Protein AF-A0A3A8QM71-F1 (afdb_monomer_lite)

Structure (mmCIF, N/CA/C/O backbone):
data_AF-A0A3A8QM71-F1
#
_entry.id   AF-A0A3A8QM71-F1
#
loop_
_atom_site.group_PDB
_atom_site.id
_atom_site.type_symbol
_atom_site.label_atom_id
_atom_site.label_alt_id
_atom_site.label_comp_id
_atom_site.label_asym_id
_atom_site.label_entity_id
_atom_site.label_seq_id
_atom_site.pdbx_PDB_ins_code
_atom_site.Cartn_x
_atom_site.Cartn_y
_atom_site.Cartn_z
_atom_site.occupancy
_atom_site.B_iso_or_equiv
_atom_site.auth_seq_id
_atom_site.auth_comp_id
_atom_site.auth_asym_id
_atom_site.auth_atom_id
_atom_site.pdbx_PDB_model_num
ATOM 1 N N . MET A 1 1 ? -17.577 42.126 15.737 1.00 39.53 1 MET A N 1
ATOM 2 C CA . MET A 1 1 ? -17.061 43.215 16.590 1.00 39.53 1 MET A CA 1
ATOM 3 C C . MET A 1 1 ? -15.702 43.595 16.023 1.00 39.53 1 MET A C 1
ATOM 5 O O . MET A 1 1 ? -14.806 42.764 16.047 1.00 39.53 1 MET A O 1
ATOM 9 N N . LEU A 1 2 ? -15.621 44.752 15.357 1.00 29.84 2 LEU A N 1
ATOM 10 C CA . LEU A 1 2 ? -14.386 45.280 14.770 1.00 29.84 2 LEU A CA 1
ATOM 11 C C . LEU A 1 2 ? -13.420 45.704 15.881 1.00 29.84 2 LEU A C 1
ATOM 13 O O . LEU A 1 2 ? -13.849 46.349 16.835 1.00 29.84 2 LEU A O 1
ATOM 17 N N . VAL A 1 3 ? -12.128 45.442 15.691 1.00 43.66 3 VAL A N 1
ATOM 18 C CA . VAL A 1 3 ? -11.054 46.182 16.359 1.00 43.66 3 VAL A CA 1
ATOM 19 C C . VAL A 1 3 ? -10.060 46.617 15.284 1.00 43.66 3 VAL A C 1
ATOM 21 O O . VAL A 1 3 ? -9.484 45.789 14.587 1.00 43.66 3 VAL A O 1
ATOM 24 N N . LEU A 1 4 ? -9.914 47.932 15.135 1.00 35.50 4 LEU A N 1
ATOM 25 C CA . LEU A 1 4 ? -8.922 48.621 14.314 1.00 35.50 4 LEU A CA 1
ATOM 26 C C . LEU A 1 4 ? -8.049 49.430 15.270 1.00 35.50 4 LEU A C 1
ATOM 28 O O . LEU A 1 4 ? -8.595 50.198 16.061 1.00 35.50 4 LEU A O 1
ATOM 32 N N . LEU A 1 5 ? -6.725 49.326 15.149 1.00 37.16 5 LEU A N 1
ATOM 33 C CA . LEU A 1 5 ? -5.812 50.388 15.569 1.00 37.16 5 LEU A CA 1
ATOM 34 C C . LEU A 1 5 ? -4.692 50.565 14.520 1.00 37.16 5 LEU A C 1
ATOM 36 O O . LEU A 1 5 ? -4.122 49.563 14.087 1.00 37.16 5 LEU A O 1
ATOM 40 N N . PRO A 1 6 ? -4.387 51.810 14.101 1.00 52.97 6 PRO A N 1
ATOM 41 C CA . PRO A 1 6 ? -3.345 52.146 13.128 1.00 52.97 6 PRO A CA 1
ATOM 42 C C . PRO A 1 6 ? -2.061 52.629 13.820 1.00 52.97 6 PRO A C 1
ATOM 44 O O . PRO A 1 6 ? -2.177 53.304 14.834 1.00 52.97 6 PRO A O 1
ATOM 47 N N . VAL A 1 7 ? -0.873 52.423 13.232 1.00 44.50 7 VAL A N 1
ATOM 48 C CA . VAL A 1 7 ? 0.236 53.409 13.260 1.00 44.50 7 VAL A CA 1
ATOM 49 C C . VAL A 1 7 ? 1.166 53.183 12.059 1.00 44.50 7 VAL A C 1
ATOM 51 O O . VAL A 1 7 ? 1.484 52.051 11.704 1.00 44.50 7 VAL A O 1
ATOM 54 N N . ALA A 1 8 ? 1.585 54.282 11.438 1.00 46.84 8 ALA A N 1
ATOM 55 C CA . ALA A 1 8 ? 2.494 54.357 10.305 1.00 46.84 8 ALA A CA 1
ATOM 56 C C . ALA A 1 8 ? 3.987 54.308 10.702 1.00 46.84 8 ALA A C 1
ATOM 58 O O . ALA A 1 8 ? 4.369 54.858 11.730 1.00 46.84 8 ALA A O 1
ATOM 59 N N . GLY A 1 9 ? 4.814 53.787 9.785 1.00 36.53 9 GLY A N 1
ATOM 60 C CA . GLY A 1 9 ? 6.086 54.404 9.381 1.00 36.53 9 GLY A CA 1
ATOM 61 C C . GLY A 1 9 ? 7.397 53.858 9.960 1.00 36.53 9 GLY A C 1
ATOM 62 O O . GLY A 1 9 ? 7.778 54.254 11.052 1.00 36.53 9 GLY A O 1
ATOM 63 N N . VAL A 1 10 ? 8.157 53.117 9.135 1.00 42.47 10 VAL A N 1
ATOM 64 C CA . VAL A 1 10 ? 9.616 53.289 8.923 1.00 42.47 10 VAL A CA 1
ATOM 65 C C . VAL A 1 10 ? 9.945 52.845 7.478 1.00 42.47 10 VAL A C 1
ATOM 67 O O . VAL A 1 10 ? 9.543 51.743 7.105 1.00 42.47 10 VAL A O 1
ATOM 70 N N . PRO A 1 11 ? 10.654 53.637 6.645 1.00 52.94 11 PRO A N 1
ATOM 71 C CA . PRO A 1 11 ? 11.231 53.150 5.396 1.00 52.94 11 PRO A CA 1
ATOM 72 C C . PRO A 1 11 ? 12.539 52.428 5.742 1.00 52.94 11 PRO A C 1
ATOM 74 O O . PRO A 1 11 ? 13.527 53.056 6.115 1.00 52.94 11 PRO A O 1
ATOM 77 N N . GLY A 1 12 ? 12.532 51.101 5.687 1.00 32.66 12 GLY A N 1
ATOM 78 C CA . GLY A 1 12 ? 13.692 50.277 6.012 1.00 32.66 12 GLY A CA 1
ATOM 79 C C . GLY A 1 12 ? 13.763 49.099 5.058 1.00 32.66 12 GLY A C 1
ATOM 80 O O . GLY A 1 12 ? 12.804 48.346 4.946 1.00 32.66 12 GLY A O 1
ATOM 81 N N . CYS A 1 13 ? 14.880 49.004 4.345 1.00 47.94 13 CYS A N 1
ATOM 82 C CA . CYS A 1 13 ? 15.190 48.038 3.300 1.00 47.94 13 CYS A CA 1
ATOM 83 C C . CYS A 1 13 ? 14.688 46.617 3.594 1.00 47.94 13 CYS A C 1
ATOM 85 O O . CYS A 1 13 ? 15.105 46.000 4.571 1.00 47.94 13 CYS A O 1
ATOM 87 N N . ALA A 1 14 ? 13.901 46.059 2.683 1.00 35.50 14 ALA A N 1
ATOM 88 C CA . ALA A 1 14 ? 13.816 44.620 2.516 1.00 35.50 14 ALA A CA 1
ATOM 89 C C . ALA A 1 14 ? 13.742 44.351 1.017 1.00 35.50 14 ALA A C 1
ATOM 91 O O . ALA A 1 14 ? 12.886 44.891 0.322 1.00 35.50 14 ALA A O 1
ATOM 92 N N . ASN A 1 15 ? 14.730 43.607 0.534 1.00 39.28 15 ASN A N 1
ATOM 93 C CA . ASN A 1 15 ? 14.869 43.222 -0.856 1.00 39.28 15 ASN A CA 1
ATOM 94 C C . ASN A 1 15 ? 13.596 42.527 -1.328 1.00 39.28 15 ASN A C 1
ATOM 96 O O . ASN A 1 15 ? 13.240 41.463 -0.824 1.00 39.28 15 ASN A O 1
ATOM 100 N N . ASP A 1 16 ? 12.958 43.135 -2.318 1.00 39.19 16 ASP A N 1
ATOM 101 C CA . ASP A 1 16 ? 11.973 42.481 -3.157 1.00 39.19 16 ASP A CA 1
ATOM 102 C C . ASP A 1 16 ? 12.735 41.545 -4.105 1.00 39.19 16 ASP A C 1
ATOM 104 O O . ASP A 1 16 ? 13.252 41.938 -5.151 1.00 39.19 16 ASP A O 1
ATOM 108 N N . ALA A 1 17 ? 12.896 40.305 -3.670 1.00 39.06 17 ALA A N 1
ATOM 109 C CA . ALA A 1 17 ? 13.056 39.164 -4.550 1.00 39.06 17 ALA A CA 1
ATOM 110 C C . ALA A 1 17 ? 12.212 38.063 -3.920 1.00 39.06 17 ALA A C 1
ATOM 112 O O . ALA A 1 17 ? 12.668 37.306 -3.066 1.00 39.06 17 ALA A O 1
ATOM 113 N N . SER A 1 18 ? 10.933 38.089 -4.292 1.00 42.41 18 SER A N 1
ATOM 114 C CA . SER A 1 18 ? 9.992 36.999 -4.093 1.00 42.41 18 SER A CA 1
ATOM 115 C C . SER A 1 18 ? 10.583 35.740 -4.721 1.00 42.41 18 SER A C 1
ATOM 117 O O . SER A 1 18 ? 10.468 35.525 -5.924 1.00 42.41 18 SER A O 1
ATOM 119 N N . ASP A 1 19 ? 11.257 34.937 -3.904 1.00 34.47 19 ASP A N 1
ATOM 120 C CA . ASP A 1 19 ? 11.537 33.546 -4.220 1.00 34.47 19 ASP A CA 1
ATOM 121 C C . ASP A 1 19 ? 10.332 32.756 -3.702 1.00 34.47 19 ASP A C 1
ATOM 123 O O . ASP A 1 19 ? 10.298 32.249 -2.578 1.00 34.47 19 ASP A O 1
ATOM 127 N N . GLU A 1 20 ? 9.265 32.776 -4.502 1.00 37.25 20 GLU A N 1
ATOM 128 C CA . GLU A 1 20 ? 8.129 31.868 -4.378 1.00 37.25 20 GLU A CA 1
ATOM 129 C C . GLU A 1 20 ? 8.655 30.455 -4.675 1.00 37.25 20 GLU A C 1
ATOM 131 O O . GLU A 1 20 ? 8.485 29.899 -5.758 1.00 37.25 20 GLU A O 1
ATOM 136 N N . SER A 1 21 ? 9.363 29.870 -3.707 1.00 35.19 21 SER A N 1
ATOM 137 C CA . SER A 1 21 ? 9.560 28.428 -3.684 1.00 35.19 21 SER A CA 1
ATOM 138 C C . SER A 1 21 ? 8.166 27.808 -3.626 1.00 35.19 21 SER A C 1
ATOM 140 O O . SER A 1 21 ? 7.401 28.162 -2.721 1.00 35.19 21 SER A O 1
ATOM 142 N N . PRO A 1 22 ? 7.795 26.912 -4.561 1.00 38.31 22 PRO A N 1
ATOM 143 C CA . PRO A 1 22 ? 6.535 26.202 -4.444 1.00 38.31 22 PRO A CA 1
ATOM 144 C C . PRO A 1 22 ? 6.566 25.512 -3.087 1.00 38.31 22 PRO A C 1
ATOM 146 O O . PRO A 1 22 ? 7.523 24.799 -2.785 1.00 38.31 22 PRO A O 1
ATOM 149 N N . ALA A 1 23 ? 5.577 25.802 -2.239 1.00 38.72 23 ALA A N 1
ATOM 150 C CA . ALA A 1 23 ? 5.450 25.170 -0.939 1.00 38.72 23 ALA A CA 1
ATOM 151 C C . ALA A 1 23 ? 5.480 23.657 -1.168 1.00 38.72 23 ALA A C 1
ATOM 153 O O . ALA A 1 23 ? 4.516 23.085 -1.675 1.00 38.72 23 ALA A O 1
ATOM 154 N N . VAL A 1 24 ? 6.625 23.035 -0.877 1.00 42.75 24 VAL A N 1
ATOM 155 C CA . VAL A 1 24 ? 6.769 21.587 -0.896 1.00 42.75 24 VAL A CA 1
ATOM 156 C C . VAL A 1 24 ? 5.805 21.116 0.169 1.00 42.75 24 VAL A C 1
ATOM 158 O O . VAL A 1 24 ? 6.010 21.362 1.357 1.00 42.75 24 VAL A O 1
ATOM 161 N N . GLU A 1 25 ? 4.685 20.569 -0.281 1.00 48.16 25 GLU A N 1
ATOM 162 C CA . GLU A 1 25 ? 3.644 20.070 0.589 1.00 48.16 25 GLU A CA 1
ATOM 163 C C . GLU A 1 25 ? 4.289 19.042 1.520 1.00 48.16 25 GLU A C 1
ATOM 165 O O . GLU A 1 25 ? 4.802 18.018 1.069 1.00 48.16 25 GLU A O 1
ATOM 170 N N . GLU A 1 26 ? 4.383 19.380 2.805 1.00 50.41 26 GLU A N 1
ATOM 171 C CA . GLU A 1 26 ? 5.090 18.573 3.791 1.00 50.41 26 GLU A CA 1
ATOM 172 C C . GLU A 1 26 ? 4.367 17.226 3.896 1.00 50.41 26 GLU A C 1
ATOM 174 O O . GLU A 1 26 ? 3.269 17.142 4.454 1.00 50.41 26 GLU A O 1
ATOM 179 N N . VAL A 1 27 ? 4.946 16.184 3.289 1.00 56.72 27 VAL A N 1
ATOM 180 C CA . VAL A 1 27 ? 4.373 14.838 3.291 1.00 56.72 27 VAL A CA 1
ATOM 181 C C . VAL A 1 27 ? 4.299 14.367 4.741 1.00 56.72 27 VAL A C 1
ATOM 183 O O . VAL A 1 27 ? 5.310 14.078 5.378 1.00 56.72 27 VAL A O 1
ATOM 186 N N . ARG A 1 28 ? 3.087 14.303 5.288 1.00 72.06 28 ARG A N 1
ATOM 187 C CA . ARG A 1 28 ? 2.821 13.767 6.620 1.00 72.06 28 ARG A CA 1
ATOM 188 C C . ARG A 1 28 ? 2.762 12.254 6.511 1.00 72.06 28 ARG A C 1
ATOM 190 O O . ARG A 1 28 ? 1.732 11.687 6.139 1.00 72.06 28 ARG A O 1
ATOM 197 N N . GLU A 1 29 ? 3.883 11.616 6.822 1.00 82.12 29 GLU A N 1
ATOM 198 C CA . GLU A 1 29 ? 3.972 10.162 6.908 1.00 82.12 29 GLU A CA 1
ATOM 199 C C . GLU A 1 29 ? 3.435 9.657 8.254 1.00 82.12 29 GLU A C 1
ATOM 201 O O . GLU A 1 29 ? 3.829 10.129 9.321 1.00 82.12 29 GLU A O 1
ATOM 206 N N . GLN A 1 30 ? 2.540 8.670 8.215 1.00 90.31 30 GLN A N 1
ATOM 207 C CA . GLN A 1 30 ? 2.030 7.984 9.399 1.00 90.31 30 GLN A CA 1
ATOM 208 C C . GLN A 1 30 ? 2.220 6.473 9.253 1.00 90.31 30 GLN A C 1
ATOM 210 O O . GLN A 1 30 ? 1.692 5.854 8.332 1.00 90.31 30 GLN A O 1
ATOM 215 N N . ARG A 1 31 ? 2.928 5.857 10.205 1.00 93.88 31 ARG A N 1
ATOM 216 C CA . ARG A 1 31 ? 3.049 4.396 10.299 1.00 93.88 31 ARG A CA 1
ATOM 217 C C . ARG A 1 31 ? 1.853 3.816 11.054 1.00 93.88 31 ARG A C 1
ATOM 219 O O . ARG A 1 31 ? 1.489 4.321 12.114 1.00 93.88 31 ARG A O 1
ATOM 226 N N . ILE A 1 32 ? 1.254 2.763 10.508 1.00 95.81 32 ILE A N 1
ATOM 227 C CA . ILE A 1 32 ? 0.123 2.030 11.078 1.00 95.81 32 ILE A CA 1
ATOM 228 C C . ILE A 1 32 ? 0.586 0.603 11.350 1.00 95.81 32 ILE A C 1
ATOM 230 O O . ILE A 1 32 ? 0.969 -0.115 10.429 1.00 95.81 32 ILE A O 1
ATOM 234 N N . THR A 1 33 ? 0.533 0.200 12.616 1.00 97.12 33 THR A N 1
ATOM 235 C CA . THR A 1 33 ? 0.901 -1.144 13.083 1.00 97.12 33 THR A CA 1
ATOM 236 C C . THR A 1 33 ? -0.286 -1.831 13.755 1.00 97.12 33 THR A C 1
ATOM 238 O O . THR A 1 33 ? -1.316 -1.205 14.028 1.00 97.12 33 THR A O 1
ATOM 241 N N . ALA A 1 34 ? -0.138 -3.114 14.096 1.00 96.94 34 ALA A N 1
ATOM 242 C CA . ALA A 1 34 ? -1.131 -3.826 14.902 1.00 96.94 34 ALA A CA 1
ATOM 243 C C . ALA A 1 34 ? -1.402 -3.119 16.248 1.00 96.94 34 ALA A C 1
ATOM 245 O O . ALA A 1 34 ? -2.550 -3.034 16.681 1.00 96.94 34 ALA A O 1
ATOM 246 N N . GLU A 1 35 ? -0.375 -2.531 16.872 1.00 96.69 35 GLU A N 1
ATOM 247 C CA . GLU A 1 35 ? -0.503 -1.756 18.115 1.00 96.69 35 GLU A CA 1
ATOM 248 C C . GLU A 1 35 ? -1.330 -0.483 17.925 1.00 96.69 35 GLU A C 1
ATOM 250 O O . GLU A 1 35 ? -2.161 -0.150 18.774 1.00 96.69 35 GLU A O 1
ATOM 255 N N . THR A 1 36 ? -1.163 0.198 16.783 1.00 95.31 36 THR A N 1
ATOM 256 C CA . THR A 1 36 ? -1.993 1.362 16.429 1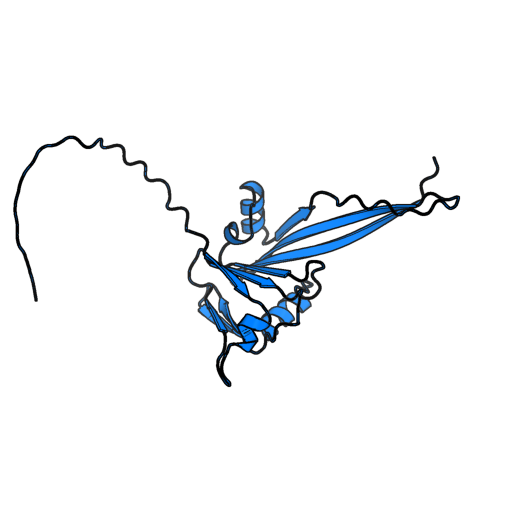.00 95.31 36 THR A CA 1
ATOM 257 C C . THR A 1 36 ? -3.472 0.983 16.470 1.00 95.31 36 THR A C 1
ATOM 259 O O . THR A 1 36 ? -4.278 1.697 17.062 1.00 95.31 36 THR A O 1
ATOM 262 N N . ILE A 1 37 ? -3.826 -0.175 15.911 1.00 96.62 37 ILE A N 1
ATOM 263 C CA . ILE A 1 37 ? -5.212 -0.652 15.867 1.00 96.62 37 ILE A CA 1
ATOM 264 C C . ILE A 1 37 ? -5.687 -1.196 17.219 1.00 96.62 37 ILE A C 1
ATOM 266 O O . ILE A 1 37 ? -6.833 -0.961 17.605 1.00 96.62 37 ILE A O 1
ATOM 270 N N . ALA A 1 38 ? -4.820 -1.866 17.977 1.00 94.81 38 ALA A N 1
ATOM 271 C CA . ALA A 1 38 ? -5.138 -2.363 19.315 1.00 94.81 38 ALA A CA 1
ATOM 272 C C . ALA A 1 38 ? -5.443 -1.232 20.314 1.00 94.81 38 ALA A C 1
ATOM 274 O O . ALA A 1 38 ? -6.217 -1.432 21.248 1.00 94.81 38 ALA A O 1
ATOM 275 N N . SER A 1 39 ? -4.879 -0.038 20.100 1.00 94.88 39 SER A N 1
ATOM 276 C CA . SER A 1 39 ? -5.118 1.138 20.947 1.00 94.88 39 SER A CA 1
ATOM 277 C C . SER A 1 39 ? -6.526 1.743 20.809 1.00 94.88 39 SER A C 1
ATOM 279 O O . SER A 1 39 ? -6.956 2.506 21.676 1.00 94.88 39 SER A O 1
ATOM 281 N N . LEU A 1 40 ? -7.263 1.393 19.749 1.00 94.88 40 LEU A N 1
ATOM 282 C CA . LEU A 1 40 ? -8.614 1.888 19.493 1.00 94.88 40 LEU A CA 1
ATOM 283 C C . LEU A 1 40 ? -9.626 1.232 20.440 1.00 94.88 40 LEU A C 1
ATOM 285 O O . LEU A 1 40 ? -9.700 -0.001 20.533 1.00 94.88 40 LEU A O 1
ATOM 289 N N . LYS A 1 41 ? -10.498 2.032 21.059 1.00 95.31 41 LYS A N 1
ATOM 290 C CA . LYS A 1 41 ? -11.550 1.530 21.959 1.00 95.31 41 LYS A CA 1
ATOM 291 C C . LYS A 1 41 ? -12.566 0.660 21.215 1.00 95.31 41 LYS A C 1
ATOM 293 O O . LYS A 1 41 ? -12.700 0.784 19.997 1.00 95.31 41 LYS A O 1
ATOM 298 N N . PRO A 1 42 ? -13.337 -0.194 21.911 1.00 92.38 42 PRO A N 1
ATOM 299 C CA . PRO A 1 42 ? -14.416 -0.946 21.278 1.00 92.38 42 PRO A CA 1
ATOM 300 C C . PRO A 1 42 ? -15.365 -0.029 20.491 1.00 92.38 42 PRO A C 1
ATOM 302 O O . PRO A 1 42 ? -15.856 0.964 21.023 1.00 92.38 42 PRO A O 1
ATOM 305 N N . GLY A 1 43 ? -15.600 -0.358 19.219 1.00 91.06 43 GLY A N 1
ATOM 306 C CA . GLY A 1 43 ? -16.437 0.432 18.309 1.00 91.06 43 GLY A CA 1
ATOM 307 C C . GLY A 1 43 ? -15.738 1.614 17.622 1.00 91.06 43 GLY A C 1
ATOM 308 O O . GLY A 1 43 ? -16.307 2.167 16.685 1.00 91.06 43 GLY A O 1
ATOM 309 N N . GLU A 1 44 ? -14.514 1.985 18.017 1.00 94.50 44 GLU A N 1
ATOM 310 C CA . GLU A 1 44 ? -13.721 2.980 17.285 1.00 94.50 44 GLU A CA 1
ATOM 311 C C . GLU A 1 44 ? -13.085 2.371 16.029 1.00 94.50 44 GLU A C 1
ATOM 313 O O . GLU A 1 44 ? -12.653 1.209 16.024 1.00 94.50 44 GLU A O 1
ATOM 318 N N . GLN A 1 45 ? -12.997 3.200 14.987 1.00 95.38 45 GLN A N 1
ATOM 319 C CA . GLN A 1 45 ? -12.290 2.915 13.744 1.00 95.38 45 GLN A CA 1
ATOM 320 C C . GLN A 1 45 ? -11.237 3.987 13.473 1.00 95.38 45 GLN A C 1
ATOM 322 O O . GLN A 1 45 ? -11.451 5.169 13.752 1.00 95.38 45 GLN A O 1
ATOM 327 N N . LEU A 1 46 ? -10.124 3.577 12.873 1.00 96.19 46 LEU A N 1
ATOM 328 C CA . LEU A 1 46 ? -9.147 4.493 12.301 1.00 96.19 46 LEU A CA 1
ATOM 329 C C . LEU A 1 46 ? -9.656 4.975 10.938 1.00 96.19 46 LEU A C 1
ATOM 331 O O . LEU A 1 46 ? -9.937 4.160 10.061 1.00 96.19 46 LEU A O 1
ATOM 335 N N . VAL A 1 47 ? -9.761 6.292 10.753 1.00 94.88 47 VAL A N 1
ATOM 336 C CA . VAL A 1 47 ? -10.173 6.893 9.477 1.00 94.88 47 VAL A CA 1
ATOM 337 C C . VAL A 1 47 ? -8.962 7.473 8.761 1.00 94.88 47 VAL A C 1
ATOM 339 O O . VAL A 1 47 ? -8.292 8.370 9.273 1.00 94.88 47 VAL A O 1
ATOM 342 N N . LEU A 1 48 ? -8.706 6.972 7.557 1.00 93.00 48 LEU A N 1
ATOM 343 C CA . LEU A 1 48 ? -7.635 7.425 6.680 1.00 93.00 48 LEU A CA 1
ATOM 344 C C . LEU A 1 48 ? -8.235 8.303 5.590 1.00 93.00 48 LEU A C 1
ATOM 346 O O . LEU A 1 48 ? -8.887 7.811 4.671 1.00 93.00 48 LEU A O 1
ATOM 350 N N . ASP A 1 49 ? -8.062 9.612 5.728 1.00 90.12 49 ASP A N 1
ATOM 351 C CA . ASP A 1 49 ? -8.665 10.594 4.831 1.00 90.12 49 ASP A CA 1
ATOM 352 C C . ASP A 1 49 ? -7.659 11.075 3.786 1.00 90.12 49 ASP A C 1
ATOM 354 O O . ASP A 1 49 ? -6.809 11.920 4.090 1.00 90.12 49 ASP A O 1
ATOM 358 N N . GLN A 1 50 ? -7.794 10.538 2.569 1.00 85.75 50 GLN A N 1
ATOM 359 C CA . GLN A 1 50 ? -6.954 10.840 1.408 1.00 85.75 50 GLN A CA 1
ATOM 360 C C . GLN A 1 50 ? -7.451 12.036 0.585 1.00 85.75 50 GLN A C 1
ATOM 362 O O . GLN A 1 50 ? -6.914 12.304 -0.486 1.00 85.75 50 GLN A O 1
ATOM 367 N N . ARG A 1 51 ? -8.477 12.770 1.035 1.00 86.81 51 ARG A N 1
ATOM 368 C CA . ARG A 1 51 ? -8.913 13.997 0.339 1.00 86.81 51 ARG A CA 1
ATOM 369 C C . ARG A 1 51 ? -7.923 15.141 0.505 1.00 86.81 51 ARG A C 1
ATOM 371 O O . ARG A 1 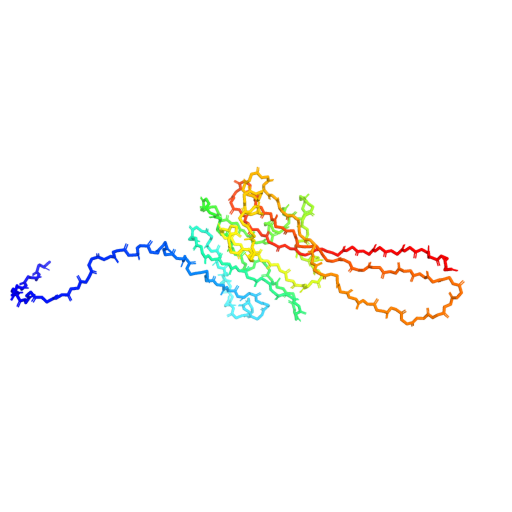51 ? -7.844 16.016 -0.349 1.00 86.81 51 ARG A O 1
ATOM 378 N N . ALA A 1 52 ? -7.211 15.155 1.631 1.00 77.94 52 ALA A N 1
ATOM 379 C CA . ALA A 1 52 ? -6.116 16.083 1.841 1.00 77.94 52 ALA A CA 1
ATOM 380 C C . ALA A 1 52 ? -4.872 15.550 1.110 1.00 77.94 52 ALA A C 1
ATOM 382 O O . ALA A 1 52 ? -4.506 14.384 1.322 1.00 77.94 52 ALA A O 1
ATOM 383 N N . PRO A 1 53 ? -4.221 16.370 0.275 1.00 72.81 53 PRO A N 1
ATOM 384 C CA . PRO A 1 53 ? -2.961 15.977 -0.320 1.00 72.81 53 PRO A CA 1
ATOM 385 C C . PRO A 1 53 ? -1.850 15.909 0.746 1.00 72.81 53 PRO A C 1
ATOM 387 O O . PRO A 1 53 ? -2.038 16.283 1.911 1.00 72.81 53 PRO A O 1
ATOM 390 N N . GLY A 1 54 ? -0.728 15.288 0.379 1.00 75.19 54 GLY A N 1
ATOM 391 C CA . GLY A 1 54 ? 0.450 15.183 1.241 1.00 75.19 54 GLY A CA 1
ATOM 392 C C . GLY A 1 54 ? 0.330 14.203 2.413 1.00 75.19 54 GLY A C 1
ATOM 393 O O . GLY A 1 54 ? 1.118 14.296 3.347 1.00 75.19 54 GLY A O 1
ATOM 394 N N . LYS A 1 55 ? -0.621 13.261 2.416 1.00 84.00 55 LYS A N 1
ATOM 395 C CA . LYS A 1 55 ? -0.672 12.205 3.441 1.00 84.00 55 LYS A CA 1
ATOM 396 C C . LYS A 1 55 ? -0.234 10.869 2.871 1.00 84.00 55 LYS A C 1
ATOM 398 O O . LYS A 1 55 ? -0.782 10.401 1.875 1.00 84.00 55 LYS A O 1
ATOM 403 N N . THR A 1 56 ? 0.704 10.232 3.561 1.00 89.00 56 THR A N 1
ATOM 404 C CA . THR A 1 56 ? 1.133 8.869 3.253 1.00 89.00 56 THR A CA 1
ATOM 405 C C . THR A 1 56 ? 1.002 8.009 4.496 1.00 89.00 56 THR A C 1
ATOM 407 O O . THR A 1 56 ? 1.490 8.353 5.570 1.00 89.00 56 THR A O 1
ATOM 410 N N . TYR A 1 57 ? 0.350 6.866 4.340 1.00 92.25 57 TYR A N 1
ATOM 411 C CA . TYR A 1 57 ? 0.184 5.869 5.379 1.00 92.25 57 TYR A CA 1
ATOM 412 C C . TYR A 1 57 ? 1.028 4.647 5.042 1.00 92.25 57 TYR A C 1
ATOM 414 O O . TYR A 1 57 ? 0.827 4.021 4.002 1.00 92.25 57 TYR A O 1
ATOM 422 N N . THR A 1 58 ? 1.955 4.302 5.928 1.00 93.38 58 THR A N 1
ATOM 423 C CA . THR A 1 58 ? 2.771 3.090 5.821 1.00 93.38 58 THR A CA 1
ATOM 424 C C . THR A 1 58 ? 2.186 2.036 6.740 1.00 93.38 58 THR A C 1
ATOM 426 O O . THR A 1 58 ? 2.213 2.195 7.959 1.00 93.38 58 THR A O 1
ATOM 429 N N . PHE A 1 59 ? 1.662 0.958 6.174 1.00 95.19 59 PHE A N 1
ATOM 430 C CA . PHE A 1 59 ? 1.193 -0.186 6.943 1.00 95.19 59 PHE A CA 1
ATOM 431 C C . PHE A 1 59 ? 2.355 -1.123 7.168 1.00 95.19 59 PHE A C 1
ATOM 433 O O . PHE A 1 59 ? 3.018 -1.517 6.215 1.00 95.19 59 PHE A O 1
ATOM 440 N N . ASP A 1 60 ? 2.583 -1.472 8.424 1.00 95.44 60 ASP A N 1
ATOM 441 C CA . ASP A 1 60 ? 3.636 -2.386 8.822 1.00 95.44 60 ASP A CA 1
ATOM 442 C C . ASP A 1 60 ? 3.061 -3.486 9.703 1.00 95.44 60 ASP A C 1
ATOM 444 O O . ASP A 1 60 ? 2.627 -3.262 10.838 1.00 95.44 60 ASP A O 1
ATOM 448 N N . PHE A 1 61 ? 3.065 -4.683 9.134 1.00 94.88 61 PHE A N 1
ATOM 449 C CA . PHE A 1 61 ? 2.561 -5.908 9.732 1.00 94.88 61 PHE A CA 1
ATOM 450 C C . PHE A 1 61 ? 3.682 -6.936 9.932 1.00 94.88 61 PHE A C 1
ATOM 452 O O . PHE A 1 61 ? 3.405 -8.118 10.119 1.00 94.88 61 PHE A O 1
ATOM 459 N N . SER A 1 62 ? 4.945 -6.490 9.946 1.00 94.25 62 SER A N 1
ATOM 460 C CA . SER A 1 62 ? 6.117 -7.348 10.171 1.00 94.25 62 SER A CA 1
ATOM 461 C C . SER A 1 62 ? 6.123 -8.023 11.544 1.00 94.25 62 SER A C 1
ATOM 463 O O . SER A 1 62 ? 6.616 -9.138 11.685 1.00 94.25 62 SER A O 1
ATOM 465 N N . GLN A 1 63 ? 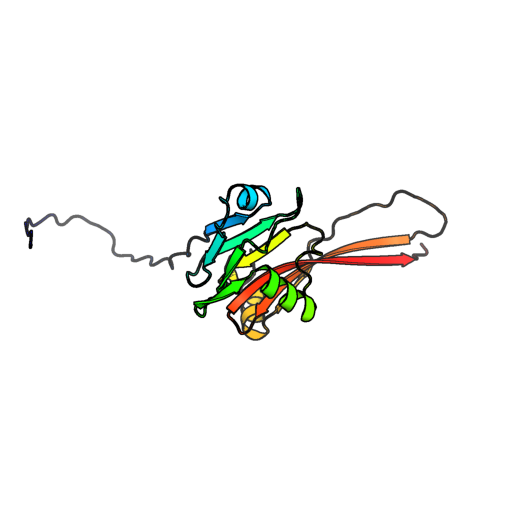5.579 -7.356 12.566 1.00 94.25 63 GLN A N 1
ATOM 466 C CA . GLN A 1 63 ? 5.555 -7.871 13.941 1.00 94.25 63 GLN A CA 1
ATOM 467 C C . GLN A 1 63 ? 4.271 -8.638 14.270 1.00 94.25 63 GLN A C 1
ATOM 469 O O . GLN A 1 63 ? 4.297 -9.587 15.051 1.00 94.25 63 GLN A O 1
ATOM 474 N N . ALA A 1 64 ? 3.136 -8.212 13.709 1.00 95.44 64 ALA A N 1
ATOM 475 C CA . ALA A 1 64 ? 1.836 -8.829 13.941 1.00 95.44 64 ALA A CA 1
ATOM 476 C C . ALA A 1 64 ? 0.821 -8.426 12.853 1.00 95.44 64 ALA A C 1
ATOM 478 O O . ALA A 1 64 ? 0.911 -7.314 12.321 1.00 95.44 64 ALA A O 1
ATOM 479 N N . PRO A 1 65 ? -0.189 -9.274 12.569 1.00 95.06 65 PRO A N 1
ATOM 480 C CA . PRO A 1 65 ? -1.265 -8.932 11.645 1.00 95.06 65 PRO A CA 1
ATOM 481 C C . PRO A 1 65 ? -2.053 -7.697 12.097 1.00 95.06 65 PRO A C 1
ATOM 483 O O . PRO A 1 65 ? -2.393 -7.551 13.273 1.00 95.06 65 PRO A O 1
ATOM 486 N N . ILE A 1 66 ? -2.394 -6.834 11.143 1.00 96.56 66 ILE A N 1
ATOM 487 C CA . ILE A 1 66 ? -3.259 -5.671 11.360 1.00 96.56 66 ILE A CA 1
ATOM 488 C C . ILE A 1 66 ? -4.720 -6.087 11.150 1.00 96.56 66 ILE A C 1
ATOM 490 O O . ILE A 1 66 ? -5.065 -6.684 10.131 1.00 96.56 66 ILE A O 1
ATOM 494 N N . ASP A 1 67 ? -5.602 -5.730 12.087 1.00 96.06 67 ASP A N 1
ATOM 495 C CA . ASP A 1 67 ? -7.049 -5.875 11.905 1.00 96.06 67 ASP A CA 1
ATOM 496 C C . ASP A 1 67 ? -7.597 -4.742 11.018 1.00 96.06 67 ASP A C 1
ATOM 498 O O . ASP A 1 67 ? -8.034 -3.688 11.489 1.00 96.06 67 ASP A O 1
ATOM 502 N N . PHE A 1 68 ? -7.556 -4.963 9.703 1.00 96.38 68 PHE A N 1
ATOM 503 C CA . PHE A 1 68 ? -8.012 -3.998 8.701 1.00 96.38 68 PHE A CA 1
ATOM 504 C C . PHE A 1 68 ? -9.526 -3.739 8.730 1.00 96.38 68 PHE A C 1
ATOM 506 O O . PHE A 1 68 ? -9.965 -2.720 8.200 1.00 96.38 68 PHE A O 1
ATOM 513 N N . SER A 1 69 ? -10.329 -4.588 9.384 1.00 95.06 69 SER A N 1
ATOM 514 C CA . SER A 1 69 ? -11.775 -4.349 9.533 1.00 95.06 69 SER A CA 1
ATOM 515 C C . SER A 1 69 ? -12.080 -3.113 10.393 1.00 95.06 69 SER A C 1
ATOM 517 O O . SER A 1 69 ? -13.162 -2.530 10.320 1.00 95.06 69 SER A O 1
ATOM 519 N N . ARG A 1 70 ? -11.096 -2.667 11.186 1.00 96.62 70 ARG A N 1
ATOM 520 C CA . ARG A 1 70 ? -11.170 -1.472 12.037 1.00 96.62 70 ARG A CA 1
ATOM 521 C C . ARG A 1 70 ? -10.669 -0.203 11.356 1.00 96.62 70 ARG A C 1
ATOM 523 O O . ARG A 1 70 ? -10.506 0.821 12.022 1.00 96.62 70 ARG A O 1
ATOM 530 N N . ILE A 1 71 ? -10.405 -0.259 10.054 1.00 97.12 71 ILE A N 1
ATOM 531 C CA . ILE A 1 71 ? -9.875 0.859 9.282 1.00 97.12 71 ILE A CA 1
ATOM 532 C C . ILE A 1 71 ? -10.874 1.214 8.185 1.00 97.12 71 ILE A C 1
ATOM 534 O O . ILE A 1 71 ? -11.235 0.380 7.356 1.00 97.12 71 ILE A O 1
ATOM 538 N N . THR A 1 72 ? -11.287 2.476 8.160 1.00 96.12 72 THR A N 1
ATOM 539 C CA . THR A 1 72 ? -12.057 3.055 7.059 1.00 96.12 72 THR A CA 1
ATOM 540 C C . THR A 1 72 ? -11.163 4.001 6.282 1.00 96.12 72 THR A C 1
ATOM 542 O O . THR A 1 72 ? -10.469 4.837 6.857 1.00 96.12 72 THR A O 1
ATOM 545 N N . VAL A 1 73 ? -11.201 3.895 4.960 1.00 92.75 73 VAL A N 1
ATOM 546 C CA . VAL A 1 73 ? -10.427 4.749 4.067 1.00 92.75 73 VAL A CA 1
ATOM 547 C C . VAL A 1 73 ? -11.386 5.611 3.259 1.00 92.75 73 VAL A C 1
ATOM 549 O O . VAL A 1 73 ? -12.369 5.112 2.711 1.00 92.75 73 VAL A O 1
ATOM 552 N N . ILE A 1 74 ? -11.107 6.908 3.188 1.00 91.81 74 ILE A N 1
ATOM 553 C CA . ILE A 1 74 ? -11.832 7.876 2.365 1.00 91.81 74 ILE A CA 1
ATOM 554 C C . ILE A 1 74 ? -10.917 8.247 1.205 1.00 91.81 74 ILE A C 1
ATOM 556 O O . ILE A 1 74 ? -9.821 8.755 1.438 1.00 91.81 74 ILE A O 1
ATOM 560 N N . ASN A 1 75 ? -11.344 7.972 -0.028 1.00 85.19 75 ASN A N 1
ATOM 561 C CA . ASN A 1 75 ? -10.538 8.271 -1.214 1.00 85.19 75 ASN A CA 1
ATOM 562 C C . ASN A 1 75 ? -10.493 9.771 -1.525 1.00 85.19 75 ASN A C 1
ATOM 564 O O . ASN A 1 75 ? -11.237 10.563 -0.945 1.00 85.19 75 ASN A O 1
ATOM 568 N N . ALA A 1 76 ? -9.669 10.149 -2.503 1.00 80.94 76 ALA A N 1
ATOM 569 C CA . ALA A 1 76 ? -9.581 11.527 -2.987 1.00 80.94 76 ALA A CA 1
ATOM 570 C C . ALA A 1 76 ? -10.941 12.091 -3.460 1.00 80.94 76 ALA A C 1
ATOM 572 O O . ALA A 1 76 ? -11.206 13.281 -3.315 1.00 80.94 76 ALA A O 1
ATOM 573 N N . ASN A 1 77 ? -11.842 11.226 -3.942 1.00 82.44 77 ASN A N 1
ATOM 574 C CA . ASN A 1 77 ? -13.202 11.584 -4.366 1.00 82.44 77 ASN A CA 1
ATOM 575 C C . ASN A 1 77 ? -14.219 11.674 -3.204 1.00 82.44 77 ASN A C 1
ATOM 577 O O . ASN A 1 77 ? -15.389 11.973 -3.434 1.00 82.44 77 ASN A O 1
ATOM 581 N N . GLY A 1 78 ? -13.809 11.408 -1.960 1.00 87.81 78 GLY A N 1
ATOM 582 C CA . GLY A 1 78 ? -14.660 11.436 -0.769 1.00 87.81 78 GLY A CA 1
ATOM 583 C C . GLY A 1 78 ? -15.498 10.183 -0.506 1.00 87.81 78 GLY A C 1
ATOM 584 O O . GLY A 1 78 ? -16.273 10.162 0.450 1.00 87.81 78 GLY A O 1
ATOM 585 N N . ASN A 1 79 ? -15.325 9.123 -1.293 1.00 88.69 79 ASN A N 1
ATOM 586 C CA . ASN A 1 79 ? -15.972 7.839 -1.057 1.00 88.69 79 ASN A CA 1
ATOM 587 C C . ASN A 1 79 ? -15.284 7.113 0.099 1.00 88.69 79 ASN A C 1
ATOM 589 O O . ASN A 1 79 ? -14.091 6.809 0.032 1.00 88.69 79 ASN A O 1
ATOM 593 N N . ALA A 1 80 ? -16.059 6.806 1.136 1.00 92.38 80 ALA A N 1
ATOM 594 C CA . ALA A 1 80 ? -15.617 5.991 2.256 1.00 92.38 80 ALA A CA 1
ATOM 595 C C . ALA A 1 80 ? -15.833 4.502 1.961 1.00 92.38 80 ALA A C 1
ATOM 597 O O . ALA A 1 80 ? -16.902 4.102 1.493 1.00 92.38 80 ALA A O 1
ATOM 598 N N . GLN A 1 81 ? -14.845 3.673 2.284 1.00 93.88 81 GLN A N 1
ATOM 599 C CA . GLN A 1 81 ? -14.990 2.222 2.273 1.00 93.88 81 GLN A CA 1
ATOM 600 C C . GLN A 1 81 ? -14.131 1.552 3.354 1.00 93.88 81 GLN A C 1
ATOM 602 O O . GLN A 1 81 ? -13.068 2.074 3.699 1.00 93.88 81 GLN A O 1
ATOM 607 N N . PRO A 1 82 ? -14.561 0.385 3.864 1.00 95.31 82 PRO A N 1
ATOM 608 C CA . PRO A 1 82 ? -13.721 -0.457 4.707 1.00 95.31 82 PRO A CA 1
ATOM 609 C C . PRO A 1 82 ? -12.415 -0.850 4.002 1.00 95.31 82 PRO A C 1
ATOM 611 O O . PRO A 1 82 ? -12.411 -1.154 2.803 1.00 95.31 82 PRO A O 1
ATOM 614 N N . MET A 1 83 ? -11.307 -0.839 4.743 1.00 95.12 83 MET A N 1
ATOM 615 C CA . MET A 1 83 ? -9.980 -1.154 4.210 1.00 95.12 83 MET A CA 1
ATOM 616 C C . MET A 1 83 ? -9.867 -2.612 3.756 1.00 95.12 83 MET A C 1
ATOM 618 O O . MET A 1 83 ? -9.281 -2.889 2.715 1.00 95.12 83 MET A O 1
ATOM 622 N N . ASP A 1 84 ? -10.463 -3.549 4.489 1.00 95.12 84 ASP A N 1
ATOM 623 C CA . ASP A 1 84 ? -10.513 -4.972 4.131 1.00 95.12 84 ASP A CA 1
ATOM 624 C C . ASP A 1 84 ? -11.191 -5.218 2.770 1.00 95.12 84 ASP A C 1
ATOM 626 O O . ASP A 1 84 ? -10.717 -6.017 1.955 1.00 95.12 84 ASP A O 1
ATOM 630 N N . LYS A 1 85 ? -12.261 -4.476 2.476 1.00 93.44 85 LYS A N 1
ATOM 631 C CA . LYS A 1 85 ? -12.943 -4.499 1.183 1.00 93.44 85 LYS A CA 1
ATOM 632 C C . LYS A 1 85 ? -12.056 -3.941 0.073 1.00 93.44 85 LYS A C 1
ATOM 634 O O . LYS A 1 85 ? -12.015 -4.519 -1.013 1.00 93.44 85 LYS A O 1
ATOM 639 N N . TRP A 1 86 ? -11.346 -2.845 0.334 1.00 91.50 86 TRP A N 1
ATOM 640 C CA . TRP A 1 86 ? -10.403 -2.275 -0.629 1.00 91.50 86 TRP A CA 1
ATOM 641 C C . TRP A 1 86 ? -9.235 -3.228 -0.918 1.00 91.50 86 TRP A C 1
ATOM 643 O O . TRP A 1 86 ? -8.968 -3.514 -2.083 1.00 91.50 86 TRP A O 1
ATOM 653 N N . LEU A 1 87 ? -8.612 -3.800 0.117 1.00 93.00 87 LEU A N 1
ATOM 654 C CA . LEU A 1 87 ? -7.545 -4.800 -0.013 1.00 93.00 87 LEU A CA 1
ATOM 655 C C . LEU A 1 87 ? -8.012 -6.021 -0.811 1.00 93.00 87 LEU A C 1
ATOM 657 O O . LEU A 1 87 ? -7.300 -6.514 -1.684 1.00 93.00 87 LEU A O 1
ATOM 661 N N . SER A 1 88 ? -9.241 -6.479 -0.560 1.00 92.94 88 SER A N 1
ATOM 662 C CA . SER A 1 88 ? -9.841 -7.582 -1.315 1.00 92.94 88 SER A CA 1
ATOM 663 C C . SER A 1 88 ? -10.002 -7.244 -2.800 1.00 92.94 88 SER A C 1
ATOM 665 O O . SER A 1 88 ? -9.727 -8.089 -3.651 1.00 92.94 88 SER A O 1
ATOM 667 N N . ALA A 1 89 ? -10.416 -6.016 -3.128 1.00 89.56 89 ALA A N 1
ATOM 668 C CA . ALA A 1 89 ? -10.526 -5.560 -4.512 1.00 89.56 89 ALA A CA 1
ATOM 669 C C . ALA A 1 89 ? -9.149 -5.451 -5.191 1.00 89.56 89 ALA A C 1
ATOM 671 O O . ALA A 1 89 ? -8.986 -5.944 -6.306 1.00 89.56 89 ALA A O 1
ATOM 672 N N . ALA A 1 90 ? -8.147 -4.895 -4.500 1.00 87.62 90 ALA A N 1
ATOM 673 C CA . ALA A 1 90 ? -6.770 -4.830 -4.992 1.00 87.62 90 ALA A CA 1
ATOM 674 C C . ALA A 1 90 ? -6.226 -6.235 -5.311 1.00 87.62 90 ALA A C 1
ATOM 676 O O . ALA A 1 90 ? -5.724 -6.482 -6.413 1.00 87.62 90 ALA A O 1
ATOM 677 N N . LYS A 1 91 ? -6.443 -7.200 -4.409 1.00 90.69 91 LYS A N 1
ATOM 678 C CA . LYS A 1 91 ? -6.060 -8.603 -4.610 1.00 90.69 91 LYS A CA 1
ATOM 679 C C . LYS A 1 91 ? -6.738 -9.231 -5.828 1.00 90.69 91 LYS A C 1
ATOM 681 O O . LYS A 1 91 ? -6.076 -9.918 -6.601 1.00 90.69 91 LYS A O 1
ATOM 686 N N . GLN A 1 92 ? -8.029 -8.971 -6.048 1.00 88.38 92 GLN A N 1
ATOM 687 C CA . GLN A 1 92 ? -8.759 -9.465 -7.229 1.00 88.38 92 GLN A CA 1
ATOM 688 C C . GLN A 1 92 ? -8.209 -8.909 -8.548 1.00 88.38 92 GLN A C 1
ATOM 690 O O . GLN A 1 92 ? -8.304 -9.573 -9.578 1.00 88.38 92 GLN A O 1
ATOM 695 N N . THR A 1 93 ? -7.603 -7.722 -8.518 1.00 83.69 93 THR A N 1
ATOM 696 C CA . THR A 1 93 ? -6.912 -7.124 -9.670 1.00 83.69 93 THR A CA 1
ATOM 697 C C . THR A 1 93 ? -5.448 -7.557 -9.808 1.00 83.69 93 THR A C 1
ATOM 699 O O . THR A 1 93 ? -4.747 -7.049 -10.677 1.00 83.69 93 THR A O 1
ATOM 702 N N . GLY A 1 94 ? -4.988 -8.516 -8.995 1.00 84.19 94 GLY A N 1
ATOM 703 C CA . GLY A 1 94 ? -3.624 -9.053 -9.042 1.00 84.19 94 GLY A CA 1
ATOM 704 C C . GLY A 1 94 ? -2.631 -8.366 -8.101 1.00 84.19 94 GLY A C 1
ATOM 705 O O . GLY A 1 94 ? -1.433 -8.606 -8.207 1.00 84.19 94 GLY A O 1
ATOM 706 N N . HIS A 1 95 ? -3.109 -7.530 -7.176 1.00 83.62 95 HIS A N 1
ATOM 707 C CA . HIS A 1 95 ? -2.277 -6.773 -6.241 1.00 83.62 95 HIS A CA 1
ATOM 708 C C . HIS A 1 95 ? -2.537 -7.230 -4.801 1.00 83.62 95 HIS A C 1
ATOM 710 O O . HIS A 1 95 ? -3.314 -6.618 -4.067 1.00 83.62 95 HIS A O 1
ATOM 716 N N . ASP A 1 96 ? -1.916 -8.340 -4.397 1.00 89.69 96 ASP A N 1
ATOM 717 C CA . ASP A 1 96 ? -2.009 -8.845 -3.022 1.00 89.69 96 ASP A CA 1
ATOM 718 C C . ASP A 1 96 ? -1.029 -8.106 -2.097 1.00 89.69 96 ASP A C 1
ATOM 720 O O . ASP A 1 96 ? 0.072 -8.574 -1.820 1.00 89.69 96 ASP A O 1
ATOM 724 N N . LEU A 1 97 ? -1.430 -6.921 -1.626 1.00 89.25 97 LEU A N 1
ATOM 725 C CA . LEU A 1 97 ? -0.580 -6.035 -0.811 1.00 89.25 97 LEU A CA 1
ATOM 726 C C . LEU A 1 97 ? -0.151 -6.658 0.529 1.00 89.25 97 LEU A C 1
ATOM 728 O O . LEU A 1 97 ? 0.825 -6.218 1.133 1.00 89.25 97 LEU A O 1
ATOM 732 N N . LEU A 1 98 ? -0.876 -7.675 1.001 1.00 90.75 98 LEU A N 1
ATOM 733 C CA . LEU A 1 98 ? -0.567 -8.385 2.244 1.00 90.75 98 LEU A CA 1
ATOM 734 C C . LEU A 1 98 ? 0.431 -9.533 2.043 1.00 90.75 98 LEU A C 1
ATOM 736 O O . LEU A 1 98 ? 0.944 -10.059 3.025 1.00 90.75 98 LEU A O 1
ATOM 740 N N . ALA A 1 99 ? 0.719 -9.903 0.792 1.00 86.69 99 ALA A N 1
ATOM 741 C CA . ALA A 1 99 ? 1.752 -10.872 0.432 1.00 86.69 99 ALA A CA 1
ATOM 742 C C . ALA A 1 99 ? 3.122 -10.209 0.175 1.00 86.69 99 ALA A C 1
ATOM 744 O O . ALA A 1 99 ? 4.025 -10.854 -0.349 1.00 86.69 99 ALA A O 1
ATOM 745 N N . SER A 1 100 ? 3.269 -8.923 0.517 1.00 80.81 100 SER A N 1
ATOM 746 C CA . SER A 1 100 ? 4.528 -8.179 0.399 1.00 80.81 100 SER A CA 1
ATOM 747 C C . SER A 1 100 ? 5.640 -8.851 1.226 1.00 80.81 100 SER A C 1
ATOM 749 O O . SER A 1 100 ? 5.415 -9.105 2.415 1.00 80.81 100 SER A O 1
ATOM 751 N N . PRO A 1 101 ? 6.838 -9.101 0.658 1.00 77.56 101 PRO A N 1
ATOM 752 C CA . PRO A 1 101 ? 7.941 -9.769 1.358 1.00 77.56 101 PRO A CA 1
ATOM 753 C C . PRO A 1 101 ? 8.454 -8.933 2.537 1.00 77.56 101 PRO A C 1
ATOM 755 O O . PRO A 1 101 ? 8.809 -9.459 3.593 1.00 77.56 101 PRO A O 1
ATOM 758 N N . ASP A 1 102 ? 8.391 -7.609 2.397 1.00 81.75 102 ASP A N 1
ATOM 759 C CA . ASP A 1 102 ? 8.804 -6.663 3.430 1.00 81.75 102 ASP A CA 1
ATOM 760 C C . ASP A 1 102 ? 7.758 -6.510 4.540 1.00 81.75 102 ASP A C 1
ATOM 762 O O . ASP A 1 102 ? 7.961 -5.735 5.473 1.00 81.75 102 ASP A O 1
ATOM 766 N N . HIS A 1 103 ? 6.621 -7.212 4.448 1.00 89.25 103 HIS A N 1
ATOM 767 C CA . HIS A 1 103 ? 5.484 -7.090 5.365 1.00 89.25 103 HIS A CA 1
ATOM 768 C C . HIS A 1 103 ? 5.017 -5.638 5.556 1.00 89.25 103 HIS A C 1
ATOM 770 O O . HIS A 1 103 ? 4.544 -5.234 6.625 1.00 89.25 103 HIS A O 1
ATOM 776 N N . THR A 1 104 ? 5.178 -4.839 4.500 1.00 91.25 104 THR A N 1
ATOM 777 C CA . THR A 1 104 ? 4.789 -3.435 4.459 1.00 91.25 104 THR A CA 1
ATOM 778 C C . THR A 1 104 ? 4.173 -3.074 3.111 1.00 91.25 104 THR A C 1
ATOM 780 O O . THR A 1 104 ? 4.500 -3.662 2.077 1.00 91.25 104 THR A O 1
ATOM 783 N N . PHE A 1 105 ? 3.270 -2.093 3.124 1.00 92.81 105 PHE A N 1
ATOM 784 C CA . PHE A 1 105 ? 2.822 -1.383 1.923 1.00 92.81 105 PHE A CA 1
ATOM 785 C C . PHE A 1 105 ? 2.524 0.079 2.263 1.00 92.81 105 PHE A C 1
ATOM 787 O O . PHE A 1 105 ? 2.223 0.415 3.415 1.00 92.81 105 PHE A O 1
ATOM 794 N N . ARG A 1 106 ? 2.595 0.960 1.262 1.00 92.25 106 ARG A N 1
ATOM 795 C CA . ARG A 1 106 ? 2.311 2.394 1.430 1.00 92.25 106 ARG A CA 1
ATOM 796 C C . ARG A 1 106 ? 1.080 2.789 0.640 1.00 92.25 106 ARG A C 1
ATOM 798 O O . ARG A 1 106 ? 0.877 2.329 -0.478 1.00 92.25 106 ARG A O 1
ATOM 805 N N . LEU A 1 107 ? 0.264 3.651 1.233 1.00 91.94 107 LEU A N 1
ATOM 806 C CA . LEU A 1 107 ? -0.928 4.229 0.628 1.00 91.94 107 LEU A CA 1
ATOM 807 C C . LEU A 1 107 ? -0.840 5.750 0.723 1.00 91.94 107 LEU A C 1
ATOM 809 O O . LEU A 1 107 ? -0.713 6.294 1.818 1.00 91.94 107 LEU A O 1
ATOM 813 N N . SER A 1 108 ? -0.970 6.441 -0.400 1.00 89.00 108 SER A N 1
ATOM 814 C CA . SER A 1 108 ? -0.897 7.898 -0.463 1.00 89.00 108 SER A CA 1
ATOM 815 C C . SER A 1 108 ? -2.037 8.486 -1.287 1.00 89.00 108 SER A C 1
ATOM 817 O O . SER A 1 108 ? -2.573 7.839 -2.191 1.00 89.00 108 SER A O 1
ATOM 819 N N . SER A 1 109 ? -2.404 9.727 -0.973 1.00 83.56 109 SER A N 1
ATOM 820 C CA . SER A 1 109 ? -3.297 10.542 -1.801 1.00 83.56 109 SER A CA 1
ATOM 821 C C . SER A 1 109 ? -2.601 11.119 -3.035 1.00 83.56 109 SER A C 1
ATOM 823 O O . SER A 1 109 ? -3.277 11.625 -3.930 1.00 83.56 109 SER A O 1
ATOM 825 N N . SER A 1 110 ? -1.267 11.036 -3.111 1.00 83.50 110 SER A N 1
ATOM 826 C CA . SER A 1 110 ? -0.497 11.547 -4.241 1.00 83.50 110 SER A CA 1
ATOM 827 C C . SER A 1 110 ? 0.672 10.627 -4.630 1.00 83.50 110 SER A C 1
ATOM 829 O O . SER A 1 110 ? 1.294 10.000 -3.770 1.00 83.50 110 SER A O 1
ATOM 831 N N . PRO A 1 111 ? 1.026 10.546 -5.926 1.00 83.38 111 PRO A N 1
ATOM 832 C CA . PRO A 1 111 ? 2.200 9.806 -6.396 1.00 83.38 111 PRO A CA 1
ATOM 833 C C . PRO A 1 111 ? 3.508 10.190 -5.699 1.00 83.38 111 PRO A C 1
ATOM 835 O O . PRO A 1 111 ? 4.337 9.331 -5.415 1.00 83.38 111 PRO A O 1
ATOM 838 N N . GLN A 1 112 ? 3.683 11.477 -5.394 1.00 83.62 112 GLN A N 1
ATOM 839 C CA . GLN A 1 112 ? 4.878 12.019 -4.746 1.00 83.62 112 GLN A CA 1
ATOM 840 C C . GLN A 1 112 ? 5.064 11.453 -3.333 1.00 83.62 112 GLN A C 1
ATOM 842 O O . GLN A 1 112 ? 6.188 11.321 -2.856 1.00 83.62 112 GLN A O 1
ATOM 847 N N . GLY A 1 113 ? 3.967 11.082 -2.670 1.00 80.69 113 GLY A N 1
ATOM 848 C CA . GLY A 1 113 ? 4.004 10.476 -1.349 1.00 80.69 113 GLY A CA 1
ATOM 849 C C . GLY A 1 113 ? 4.408 9.001 -1.348 1.00 80.69 113 GLY A C 1
ATOM 850 O O . GLY A 1 113 ? 4.609 8.453 -0.267 1.00 80.69 113 GLY A O 1
ATOM 851 N N . LEU A 1 114 ? 4.547 8.351 -2.511 1.00 84.31 114 LEU A N 1
ATOM 852 C CA . LEU A 1 114 ? 4.958 6.946 -2.616 1.00 84.31 114 LEU A CA 1
ATOM 853 C C . LEU A 1 114 ? 6.482 6.754 -2.619 1.00 84.31 114 LEU A C 1
ATOM 855 O O . LEU A 1 114 ? 6.958 5.638 -2.735 1.00 84.31 114 LEU A O 1
ATOM 859 N N . GLY A 1 115 ? 7.279 7.805 -2.419 1.00 79.12 115 GLY A N 1
ATOM 860 C CA . GLY A 1 115 ? 8.737 7.719 -2.298 1.00 79.12 115 GLY A CA 1
ATOM 861 C C . GLY A 1 115 ? 9.471 8.561 -3.335 1.00 79.12 115 GLY A C 1
ATOM 862 O O . GLY A 1 115 ? 8.889 9.422 -3.988 1.00 79.12 115 GLY A O 1
ATOM 863 N N . ASN A 1 116 ? 10.772 8.310 -3.485 1.00 81.31 116 ASN A N 1
ATOM 864 C CA . ASN A 1 116 ? 11.636 9.082 -4.380 1.00 81.31 116 ASN A CA 1
ATOM 865 C C . ASN A 1 116 ? 11.460 8.612 -5.830 1.00 81.31 116 ASN A C 1
ATOM 867 O O . ASN A 1 116 ? 12.283 7.855 -6.350 1.00 81.31 116 ASN A O 1
ATOM 871 N N . LEU A 1 117 ? 10.347 9.000 -6.449 1.00 85.56 117 LEU A N 1
ATOM 872 C CA . LEU A 1 117 ? 10.100 8.818 -7.876 1.00 85.56 117 LEU A CA 1
ATOM 873 C C . LEU A 1 117 ? 10.750 9.967 -8.652 1.00 85.56 117 LEU A C 1
ATOM 875 O O . LEU A 1 117 ? 10.572 11.137 -8.313 1.00 85.56 117 LEU A O 1
ATOM 879 N N . SER A 1 118 ? 11.488 9.644 -9.711 1.00 88.69 118 SER A N 1
ATOM 880 C CA . SER A 1 118 ? 11.962 10.638 -10.675 1.00 88.69 118 SER A CA 1
ATOM 881 C C . SER A 1 118 ? 10.790 11.282 -11.424 1.00 88.69 118 SER A C 1
ATOM 883 O O . SER A 1 118 ? 9.701 10.716 -11.517 1.00 88.69 118 SER A O 1
ATOM 885 N N . GLU A 1 119 ? 11.014 12.443 -12.043 1.00 89.56 119 GLU A N 1
ATOM 886 C CA . GLU A 1 119 ? 9.989 13.119 -12.855 1.00 89.56 119 GLU A CA 1
ATOM 887 C C . GLU A 1 119 ? 9.450 12.231 -13.988 1.00 89.56 119 GLU A C 1
ATOM 889 O O . GLU A 1 119 ? 8.256 12.243 -14.286 1.00 89.56 119 GLU A O 1
ATOM 894 N N . THR A 1 120 ? 10.316 11.409 -14.593 1.00 90.19 120 THR A N 1
ATOM 895 C CA . THR A 1 120 ? 9.917 10.473 -15.656 1.00 90.19 120 THR A CA 1
ATOM 896 C C . THR A 1 120 ? 9.039 9.346 -15.111 1.00 90.19 120 THR A C 1
ATOM 898 O O . THR A 1 120 ? 8.063 8.954 -15.753 1.00 90.19 120 THR A O 1
ATOM 901 N N . GLU A 1 121 ? 9.347 8.833 -13.919 1.00 90.69 121 GLU A N 1
ATOM 902 C CA . GLU A 1 121 ? 8.519 7.828 -13.250 1.00 90.69 121 GLU A CA 1
ATOM 903 C C . GLU A 1 121 ? 7.174 8.420 -12.833 1.00 90.69 121 GLU A C 1
ATOM 905 O O . GLU A 1 121 ? 6.141 7.827 -13.129 1.00 90.69 121 GLU A O 1
ATOM 910 N N . LEU A 1 122 ? 7.152 9.621 -12.253 1.00 89.31 122 LEU A N 1
ATOM 911 C CA . LEU A 1 122 ? 5.910 10.327 -11.937 1.00 89.31 122 LEU A CA 1
ATOM 912 C C . LEU A 1 122 ? 5.043 10.516 -13.187 1.00 89.31 122 LEU A C 1
ATOM 914 O O . LEU A 1 122 ? 3.865 10.163 -13.179 1.00 89.31 122 LEU A O 1
ATOM 918 N N . ALA A 1 123 ? 5.620 10.991 -14.294 1.00 87.62 123 ALA A N 1
ATOM 919 C CA . ALA A 1 123 ? 4.899 11.160 -15.556 1.00 87.62 123 ALA A CA 1
ATOM 920 C C . ALA A 1 123 ? 4.333 9.831 -16.092 1.00 87.62 123 ALA A C 1
ATOM 922 O O . ALA A 1 123 ? 3.205 9.772 -16.597 1.00 87.62 123 ALA A O 1
ATOM 923 N N . ARG A 1 124 ? 5.083 8.733 -15.957 1.00 88.38 124 ARG A N 1
ATOM 924 C CA . ARG A 1 124 ? 4.625 7.392 -16.341 1.00 88.38 124 ARG A CA 1
ATOM 925 C C . ARG A 1 124 ? 3.519 6.877 -15.421 1.00 88.38 124 ARG A C 1
ATOM 927 O O . ARG A 1 124 ? 2.552 6.297 -15.914 1.00 88.38 124 ARG A O 1
ATOM 934 N N . LEU A 1 125 ? 3.618 7.126 -14.120 1.00 88.50 125 LEU A N 1
ATOM 935 C CA . LEU A 1 125 ? 2.591 6.773 -13.145 1.00 88.50 125 LEU A CA 1
ATOM 936 C C . LEU A 1 125 ? 1.290 7.532 -13.430 1.00 88.50 125 LEU A C 1
ATOM 938 O O . LEU A 1 125 ? 0.231 6.917 -13.486 1.00 88.50 125 LEU A O 1
ATOM 942 N N . HIS A 1 126 ? 1.372 8.830 -13.730 1.00 86.06 126 HIS A N 1
ATOM 943 C CA . HIS A 1 126 ? 0.216 9.642 -14.119 1.00 86.06 126 HIS A CA 1
ATOM 944 C C . HIS A 1 126 ? -0.435 9.185 -15.431 1.00 86.06 126 HIS A C 1
ATOM 946 O O . HIS A 1 126 ? -1.657 9.190 -15.542 1.00 86.06 126 HIS A O 1
ATOM 952 N N . SER A 1 127 ? 0.359 8.799 -16.433 1.00 86.44 127 SER A N 1
ATOM 953 C CA . SER A 1 127 ? -0.162 8.437 -17.761 1.00 86.44 127 SER A CA 1
ATOM 954 C C . SER A 1 127 ? -0.661 6.996 -17.866 1.00 86.44 127 SER A C 1
ATOM 956 O O . SER A 1 127 ? -1.586 6.725 -18.627 1.00 86.44 127 SER A O 1
ATOM 958 N N . THR A 1 128 ? -0.053 6.064 -17.131 1.00 86.19 128 THR A N 1
ATOM 959 C CA . THR A 1 128 ? -0.338 4.623 -17.265 1.00 86.19 128 THR A CA 1
ATOM 960 C C . THR A 1 128 ? -0.962 4.005 -16.021 1.00 86.19 128 THR A C 1
ATOM 962 O O . THR A 1 128 ? -1.346 2.836 -16.053 1.00 86.19 128 THR A O 1
ATOM 965 N N . GLY A 1 129 ? -1.024 4.754 -14.919 1.00 86.12 129 GLY A N 1
ATOM 966 C CA . GLY A 1 129 ? -1.432 4.249 -13.614 1.00 86.12 129 GLY A CA 1
ATOM 967 C C . GLY A 1 129 ? -0.409 3.316 -12.972 1.00 86.12 129 GLY A C 1
ATOM 968 O O . GLY A 1 129 ? -0.698 2.782 -11.910 1.00 86.12 129 GLY A O 1
ATOM 969 N N . LYS A 1 130 ? 0.770 3.088 -13.579 1.00 88.62 130 LYS A N 1
ATOM 970 C CA . LYS A 1 130 ? 1.756 2.133 -13.056 1.00 88.62 130 LYS A CA 1
ATOM 971 C C . LYS A 1 130 ? 3.216 2.482 -13.336 1.00 88.62 130 LYS A C 1
ATOM 973 O O . LYS A 1 130 ? 3.590 2.880 -14.440 1.00 88.62 130 LYS A O 1
ATOM 978 N N . VAL A 1 131 ? 4.075 2.206 -12.362 1.00 90.50 131 VAL A N 1
ATOM 979 C CA . VAL A 1 131 ? 5.536 2.202 -12.508 1.00 90.50 131 VAL A CA 1
ATOM 980 C C . VAL A 1 131 ? 6.088 0.975 -11.810 1.00 90.50 131 VAL A C 1
ATOM 982 O O . VAL A 1 131 ? 5.666 0.645 -10.711 1.00 90.50 131 VAL A O 1
ATOM 985 N N . MET A 1 132 ? 7.040 0.314 -12.458 1.00 87.38 132 MET A N 1
ATOM 986 C CA . MET A 1 132 ? 7.783 -0.799 -11.887 1.00 87.38 132 MET A CA 1
ATOM 987 C C . MET A 1 132 ? 9.250 -0.403 -11.840 1.00 87.38 132 MET A C 1
ATOM 989 O O . MET A 1 132 ? 9.789 0.048 -12.855 1.00 87.38 132 MET A O 1
ATOM 993 N N . ARG A 1 133 ? 9.866 -0.570 -10.675 1.00 85.75 133 ARG A N 1
ATOM 994 C CA . ARG A 1 133 ? 11.273 -0.277 -10.432 1.00 85.75 133 ARG A CA 1
ATOM 995 C C . ARG A 1 133 ? 11.913 -1.472 -9.750 1.00 85.75 133 ARG A C 1
ATOM 997 O O . ARG A 1 133 ? 11.430 -1.925 -8.721 1.00 85.75 133 ARG A O 1
ATOM 1004 N N . GLU A 1 134 ? 13.005 -1.961 -10.313 1.00 82.00 134 GLU A N 1
ATOM 1005 C CA . GLU A 1 134 ? 13.832 -2.965 -9.649 1.00 82.00 134 GLU A CA 1
ATOM 1006 C C . GLU A 1 134 ? 14.575 -2.306 -8.479 1.00 82.00 134 GLU A C 1
ATOM 1008 O O . GLU A 1 134 ? 15.153 -1.224 -8.629 1.00 82.00 134 GLU A O 1
ATOM 1013 N N . ALA A 1 135 ? 14.518 -2.916 -7.298 1.00 68.75 135 ALA A N 1
ATOM 1014 C CA . ALA A 1 135 ? 15.412 -2.569 -6.204 1.00 68.75 135 ALA A CA 1
ATOM 1015 C C . ALA A 1 135 ? 16.842 -2.959 -6.592 1.00 68.75 135 ALA A C 1
ATOM 1017 O O . ALA A 1 135 ? 17.041 -3.901 -7.355 1.00 68.75 135 ALA A O 1
ATOM 1018 N N . ALA A 1 136 ? 17.853 -2.286 -6.041 1.00 59.00 136 ALA A N 1
ATOM 1019 C CA . ALA A 1 136 ? 19.221 -2.767 -6.209 1.00 59.00 136 ALA A CA 1
ATOM 1020 C C . ALA A 1 136 ? 19.303 -4.240 -5.747 1.00 59.00 136 ALA A C 1
ATOM 1022 O O . ALA A 1 136 ? 18.785 -4.545 -4.666 1.00 59.00 136 ALA A O 1
ATOM 1023 N N . PRO A 1 137 ? 19.905 -5.147 -6.540 1.00 52.84 137 PRO A N 1
ATOM 1024 C CA . PRO A 1 137 ? 19.929 -6.565 -6.214 1.00 52.84 137 PRO A CA 1
ATOM 1025 C C . PRO A 1 137 ? 20.572 -6.776 -4.843 1.00 52.84 137 PRO A C 1
ATOM 1027 O O . PRO A 1 137 ? 21.657 -6.263 -4.557 1.00 52.84 137 PRO A O 1
ATOM 1030 N N . GLY A 1 138 ? 19.897 -7.540 -3.986 1.00 50.94 138 GLY A N 1
ATOM 1031 C CA . GLY A 1 138 ? 20.499 -8.041 -2.760 1.00 50.94 138 GLY A CA 1
ATOM 1032 C C . GLY A 1 138 ? 21.409 -9.210 -3.115 1.00 50.94 138 GLY A C 1
ATOM 1033 O O . GLY A 1 138 ? 20.935 -10.243 -3.574 1.00 50.94 138 GLY A O 1
ATOM 1034 N N . THR A 1 139 ? 22.721 -9.083 -2.922 1.00 41.06 139 THR A N 1
ATOM 1035 C CA . THR A 1 139 ? 23.628 -10.227 -3.091 1.00 41.06 139 THR A CA 1
ATOM 1036 C C . THR A 1 139 ? 23.390 -11.247 -1.981 1.00 41.06 139 THR A C 1
ATOM 1038 O O . THR A 1 139 ? 23.760 -11.001 -0.833 1.00 41.06 139 THR A O 1
ATOM 1041 N N . PHE A 1 140 ? 22.822 -12.401 -2.329 1.00 46.53 140 PHE A N 1
ATOM 1042 C CA . PHE A 1 140 ? 22.834 -13.599 -1.493 1.00 46.53 140 PHE A CA 1
ATOM 1043 C C . PHE A 1 140 ? 23.801 -14.618 -2.094 1.00 46.53 140 PHE A C 1
ATOM 1045 O O . PHE A 1 140 ? 23.599 -15.110 -3.199 1.00 46.53 140 PHE A O 1
ATOM 1052 N N . SER A 1 141 ? 24.865 -14.942 -1.365 1.00 43.59 141 SER A N 1
ATOM 1053 C CA . SER A 1 141 ? 25.746 -16.060 -1.693 1.00 43.59 141 SER A CA 1
ATOM 1054 C C . SER A 1 141 ? 25.179 -17.318 -1.036 1.00 43.59 141 SER A C 1
ATOM 1056 O O . SER A 1 141 ? 25.294 -17.483 0.179 1.00 43.59 141 SER A O 1
ATOM 1058 N N . SER A 1 142 ? 24.563 -18.217 -1.808 1.00 49.88 142 SER A N 1
ATOM 1059 C CA . SER A 1 142 ? 24.269 -19.566 -1.316 1.00 49.88 142 SER A CA 1
ATOM 1060 C C . SER A 1 142 ? 25.585 -20.337 -1.219 1.00 49.88 142 SER 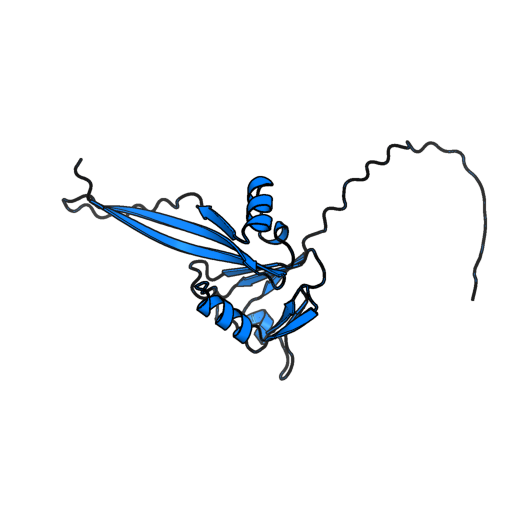A C 1
ATOM 1062 O O . SER A 1 142 ? 26.181 -20.713 -2.227 1.00 49.88 142 SER A O 1
ATOM 1064 N N . GLY A 1 143 ? 26.073 -20.522 0.005 1.00 46.97 143 GLY A N 1
ATOM 1065 C CA . GLY A 1 143 ? 27.197 -21.401 0.287 1.00 46.97 143 GLY A CA 1
ATOM 1066 C C . GLY A 1 143 ? 26.746 -22.852 0.232 1.00 46.97 143 GLY A C 1
ATOM 1067 O O . GLY A 1 143 ? 26.339 -23.376 1.255 1.00 46.97 143 GLY A O 1
ATOM 1068 N N . ASP A 1 144 ? 26.808 -23.478 -0.939 1.00 41.94 144 ASP A N 1
ATOM 1069 C CA . ASP A 1 144 ? 27.013 -24.923 -1.038 1.00 41.94 144 ASP A CA 1
ATOM 1070 C C . ASP A 1 144 ? 27.543 -25.287 -2.428 1.00 41.94 144 ASP A C 1
ATOM 1072 O O . ASP A 1 144 ? 26.889 -25.120 -3.456 1.00 41.94 144 ASP A O 1
ATOM 1076 N N . THR A 1 145 ? 28.786 -25.761 -2.445 1.00 48.22 145 THR A N 1
ATOM 1077 C CA . THR A 1 145 ? 29.510 -26.228 -3.622 1.00 48.22 145 THR A CA 1
ATOM 1078 C C . THR A 1 145 ? 29.184 -27.697 -3.871 1.00 48.22 145 THR A C 1
ATOM 1080 O O . THR A 1 145 ? 29.809 -28.596 -3.307 1.00 48.22 145 THR A O 1
ATOM 1083 N N . SER A 1 146 ? 28.238 -27.968 -4.770 1.00 49.78 146 SER A N 1
ATOM 1084 C CA . SER A 1 146 ? 28.079 -29.305 -5.350 1.00 49.78 146 SER A CA 1
ATOM 1085 C C . SER A 1 146 ? 27.971 -29.238 -6.870 1.00 49.78 146 SER A C 1
ATOM 1087 O O . SER A 1 146 ? 26.898 -28.941 -7.368 1.00 49.78 146 SER A O 1
ATOM 1089 N N . ALA A 1 147 ? 29.076 -29.546 -7.567 1.00 49.78 147 ALA A N 1
ATOM 1090 C CA . ALA A 1 147 ? 29.264 -30.067 -8.942 1.00 49.78 147 ALA A CA 1
ATOM 1091 C C . ALA A 1 147 ? 28.375 -29.594 -10.129 1.00 49.78 147 ALA A C 1
ATOM 1093 O O . ALA A 1 147 ? 28.545 -30.098 -11.236 1.00 49.78 147 ALA A O 1
ATOM 1094 N N . LYS A 1 148 ? 27.478 -28.635 -9.921 1.00 53.03 148 LYS A N 1
ATOM 1095 C CA . LYS A 1 148 ? 26.658 -27.865 -10.857 1.00 53.03 148 LYS A CA 1
ATOM 1096 C C . LYS A 1 148 ? 26.426 -26.539 -10.141 1.00 53.03 148 LYS A C 1
ATOM 1098 O O . LYS A 1 148 ? 25.666 -26.497 -9.171 1.00 53.03 148 LYS A O 1
ATOM 1103 N N . ASP A 1 149 ? 27.142 -25.496 -10.537 1.00 65.12 149 ASP A N 1
ATOM 1104 C CA . ASP A 1 149 ? 27.028 -24.207 -9.864 1.00 65.12 149 ASP A CA 1
ATOM 1105 C C . ASP A 1 149 ? 25.703 -23.563 -10.287 1.00 65.12 149 ASP A C 1
ATOM 1107 O O . ASP A 1 149 ? 25.545 -23.058 -11.400 1.00 65.12 149 ASP A O 1
ATOM 1111 N N . TRP A 1 150 ? 24.712 -23.636 -9.400 1.00 64.56 150 TRP A N 1
ATOM 1112 C CA . TRP A 1 150 ? 23.471 -22.891 -9.552 1.00 64.56 150 TRP A CA 1
ATOM 1113 C C . TRP A 1 150 ? 23.743 -21.424 -9.230 1.00 64.56 150 TRP A C 1
ATOM 1115 O O . TRP A 1 150 ? 24.144 -21.079 -8.119 1.00 64.56 150 TRP A O 1
ATOM 1125 N N . TYR A 1 151 ? 23.513 -20.554 -10.205 1.00 70.19 151 TYR A N 1
AT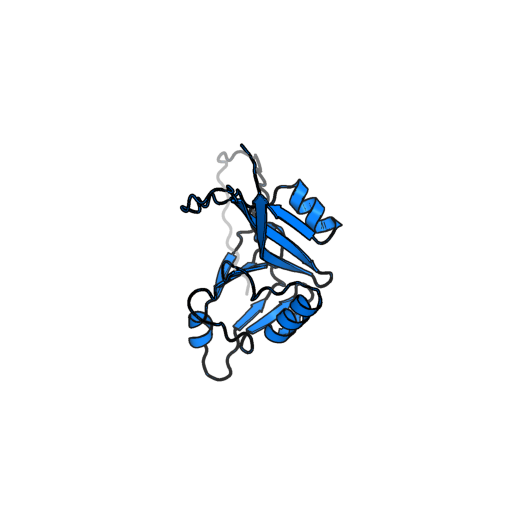OM 1126 C CA . TYR A 1 151 ? 23.473 -19.117 -10.005 1.00 70.19 151 TYR A CA 1
ATOM 1127 C C . TYR A 1 151 ? 22.032 -18.719 -9.702 1.00 70.19 151 TYR A C 1
ATOM 1129 O O . TYR A 1 151 ? 21.199 -18.676 -10.606 1.00 70.19 151 TYR A O 1
ATOM 1137 N N . CYS A 1 152 ? 21.737 -18.455 -8.430 1.00 75.31 152 CYS A N 1
ATOM 1138 C CA . CYS A 1 152 ? 20.458 -17.892 -8.014 1.00 75.31 152 CYS A CA 1
ATOM 1139 C C . CYS A 1 152 ? 20.599 -16.388 -7.767 1.00 75.31 152 CYS A C 1
ATOM 1141 O O . CYS A 1 152 ? 21.386 -15.948 -6.930 1.00 75.31 152 CYS A O 1
ATOM 1143 N N . GLU A 1 153 ? 19.816 -15.606 -8.494 1.00 72.50 153 GLU A N 1
ATOM 1144 C CA . GLU A 1 153 ? 19.617 -14.181 -8.307 1.00 72.50 153 GLU A CA 1
ATOM 1145 C C . GLU A 1 153 ? 18.249 -13.944 -7.667 1.00 72.50 153 GLU A C 1
ATOM 1147 O O . GLU A 1 153 ? 17.241 -14.552 -8.040 1.00 72.50 153 GLU A O 1
ATOM 1152 N N . TYR A 1 154 ? 18.226 -13.039 -6.696 1.00 72.00 154 TYR A N 1
ATOM 1153 C CA . TYR A 1 154 ? 17.020 -12.649 -5.993 1.00 72.00 154 TYR A CA 1
ATOM 1154 C C . TYR A 1 154 ? 16.753 -11.169 -6.242 1.00 72.00 154 TYR A C 1
ATOM 1156 O O . TYR A 1 154 ? 17.586 -10.312 -5.927 1.00 72.00 154 TYR A O 1
ATOM 1164 N N . ARG A 1 155 ? 15.605 -10.879 -6.860 1.00 75.88 155 ARG A N 1
ATOM 1165 C CA . ARG A 1 155 ? 15.219 -9.529 -7.275 1.00 75.88 155 ARG A CA 1
ATOM 1166 C C . ARG A 1 155 ? 13.977 -9.085 -6.524 1.00 75.88 155 ARG A C 1
ATOM 1168 O O . ARG A 1 155 ? 12.997 -9.821 -6.430 1.00 75.88 155 ARG A O 1
ATOM 1175 N N . TYR A 1 156 ? 14.012 -7.847 -6.048 1.00 81.06 156 TYR A N 1
ATOM 1176 C CA . TYR A 1 156 ? 12.843 -7.166 -5.511 1.00 81.06 156 TYR A CA 1
ATOM 1177 C C . TYR A 1 156 ? 12.372 -6.113 -6.500 1.00 81.06 156 TYR A C 1
ATOM 1179 O O . TYR A 1 156 ? 13.175 -5.360 -7.053 1.00 81.06 156 TYR A O 1
ATOM 1187 N N . TYR A 1 157 ? 11.064 -6.015 -6.673 1.00 82.81 157 TYR A N 1
ATOM 1188 C CA . TYR A 1 157 ? 10.441 -5.014 -7.521 1.00 82.81 157 TYR A CA 1
ATOM 1189 C C . TYR A 1 157 ? 9.498 -4.151 -6.692 1.00 82.81 157 TYR A C 1
ATOM 1191 O O . TYR A 1 157 ? 8.563 -4.653 -6.073 1.00 82.81 157 TYR A O 1
ATOM 1199 N N . TYR A 1 158 ? 9.718 -2.840 -6.730 1.00 85.81 158 TYR A N 1
ATOM 1200 C CA . TYR A 1 158 ? 8.763 -1.844 -6.267 1.00 85.81 158 TYR A CA 1
ATOM 1201 C C . TYR A 1 158 ? 7.745 -1.593 -7.376 1.00 85.81 158 TYR A C 1
ATOM 1203 O O . TYR A 1 158 ? 8.102 -1.114 -8.461 1.00 85.81 158 TYR A O 1
ATOM 1211 N N . LEU A 1 159 ? 6.478 -1.903 -7.111 1.00 87.31 159 LEU A N 1
ATOM 1212 C CA . LEU A 1 159 ? 5.372 -1.549 -7.988 1.00 87.31 159 LEU A CA 1
ATOM 1213 C C . LEU A 1 159 ? 4.587 -0.387 -7.381 1.00 87.31 159 LEU A C 1
ATOM 1215 O O . LEU A 1 159 ? 3.994 -0.503 -6.310 1.00 87.31 159 LEU A O 1
ATOM 1219 N N . PHE A 1 160 ? 4.553 0.720 -8.113 1.00 90.31 160 PHE A N 1
ATOM 1220 C CA . PHE A 1 160 ? 3.727 1.884 -7.825 1.00 90.31 160 PHE A CA 1
ATOM 1221 C C . PHE A 1 160 ? 2.489 1.830 -8.706 1.00 90.31 160 PHE A C 1
ATOM 1223 O O . PHE A 1 160 ? 2.610 1.673 -9.925 1.00 90.31 160 PHE A O 1
ATOM 1230 N N . PHE A 1 161 ? 1.312 1.988 -8.113 1.00 88.44 161 PHE A N 1
ATOM 1231 C CA . PHE A 1 161 ? 0.049 1.975 -8.836 1.00 88.44 161 PHE A CA 1
ATOM 1232 C C . PHE A 1 161 ? -0.850 3.116 -8.384 1.00 88.44 161 PHE A C 1
ATOM 1234 O O . PHE A 1 161 ? -0.938 3.389 -7.191 1.00 88.44 161 PHE A O 1
ATOM 1241 N N . CYS A 1 162 ? -1.533 3.749 -9.333 1.00 87.31 162 CYS A N 1
ATOM 1242 C CA . CYS A 1 162 ? -2.616 4.682 -9.063 1.00 87.31 162 CYS A CA 1
ATOM 1243 C C . CYS A 1 162 ? -3.865 4.244 -9.828 1.00 87.31 162 CYS A C 1
ATOM 1245 O O . CYS A 1 162 ? -3.832 4.103 -11.052 1.00 87.31 162 CYS A O 1
ATOM 1247 N N . ASP A 1 163 ? -4.966 4.031 -9.113 1.00 82.06 163 ASP A N 1
ATOM 1248 C CA . ASP A 1 163 ? -6.227 3.611 -9.714 1.00 82.06 163 ASP A CA 1
ATOM 1249 C C . ASP A 1 163 ? -7.096 4.804 -10.160 1.00 82.06 163 ASP A C 1
ATOM 1251 O O . ASP A 1 163 ? -6.867 5.961 -9.799 1.00 82.06 163 ASP A O 1
ATOM 1255 N N . ALA A 1 164 ? -8.145 4.520 -10.939 1.00 77.38 164 ALA A N 1
ATOM 1256 C CA . ALA A 1 164 ? -9.072 5.544 -11.430 1.00 77.38 164 ALA A CA 1
ATOM 1257 C C . ALA A 1 164 ? -9.877 6.243 -10.314 1.00 77.38 164 ALA A C 1
ATOM 1259 O O . ALA A 1 164 ? -10.483 7.287 -10.548 1.00 77.38 164 ALA A O 1
ATOM 1260 N N . ASN A 1 165 ? -9.901 5.679 -9.105 1.00 73.12 165 ASN A N 1
ATOM 1261 C CA . ASN A 1 165 ? -10.577 6.253 -7.948 1.00 73.12 165 ASN A CA 1
ATOM 1262 C C . ASN A 1 165 ? -9.658 7.173 -7.127 1.00 73.12 165 ASN A C 1
ATOM 1264 O O . ASN A 1 165 ? -10.096 7.681 -6.089 1.00 73.12 165 ASN A O 1
ATOM 1268 N N . GLY A 1 166 ? -8.420 7.392 -7.585 1.00 75.06 166 GLY A N 1
ATOM 1269 C CA . GLY A 1 166 ? -7.431 8.250 -6.939 1.00 75.06 166 GLY A CA 1
ATOM 1270 C C . GLY A 1 166 ? -6.658 7.564 -5.812 1.00 75.06 166 GLY A C 1
ATOM 1271 O O . GLY A 1 166 ? -6.079 8.253 -4.977 1.00 75.06 166 GLY A O 1
ATOM 1272 N N . TRP A 1 167 ? -6.666 6.231 -5.742 1.00 82.00 167 TRP A N 1
ATOM 1273 C CA . TRP A 1 167 ? -5.845 5.489 -4.789 1.00 82.00 167 TRP A CA 1
ATOM 1274 C C . TRP A 1 167 ? -4.456 5.273 -5.359 1.00 82.00 167 TRP A C 1
ATOM 1276 O O . TRP A 1 167 ? -4.327 4.558 -6.348 1.00 82.00 167 TRP A O 1
ATOM 1286 N N . CYS A 1 168 ? -3.432 5.821 -4.710 1.00 87.56 168 CYS A N 1
ATOM 1287 C CA . CYS A 1 168 ? -2.044 5.549 -5.049 1.00 87.56 168 CYS A CA 1
ATOM 1288 C C . CYS A 1 168 ? -1.405 4.670 -3.968 1.00 87.56 168 CYS A C 1
ATOM 1290 O O . CYS A 1 168 ? -1.503 4.973 -2.778 1.00 87.56 168 CYS A O 1
ATOM 1292 N N . TYR A 1 169 ? -0.760 3.576 -4.361 1.00 88.56 169 TYR A N 1
ATOM 1293 C CA . TYR A 1 169 ? -0.087 2.669 -3.437 1.00 88.56 169 TYR A CA 1
ATOM 1294 C C . TYR A 1 169 ? 1.207 2.095 -4.008 1.00 88.56 169 TYR A C 1
ATOM 1296 O O . TYR A 1 169 ? 1.404 2.007 -5.220 1.00 88.56 169 TYR A O 1
ATOM 1304 N N . GLU A 1 170 ? 2.086 1.708 -3.093 1.00 89.25 170 GLU A N 1
ATOM 1305 C CA . GLU A 1 170 ? 3.351 1.028 -3.349 1.00 89.25 170 GLU A CA 1
ATOM 1306 C C . GLU A 1 170 ? 3.304 -0.335 -2.659 1.00 89.25 170 GLU A C 1
ATOM 1308 O O . GLU A 1 170 ? 2.968 -0.420 -1.471 1.00 89.25 170 GLU A O 1
ATOM 1313 N N . TYR A 1 171 ? 3.659 -1.390 -3.390 1.00 85.38 171 TYR A N 1
ATOM 1314 C CA . TYR A 1 171 ? 3.984 -2.679 -2.790 1.00 85.38 171 TYR A CA 1
ATOM 1315 C C . TYR A 1 171 ? 5.188 -3.317 -3.466 1.00 85.38 171 TYR A C 1
ATOM 1317 O O . TYR A 1 171 ? 5.526 -3.006 -4.612 1.00 85.38 171 TYR A O 1
ATOM 1325 N N . VAL A 1 172 ? 5.819 -4.219 -2.726 1.00 82.44 172 VAL A N 1
ATOM 1326 C CA . VAL A 1 172 ? 7.001 -4.948 -3.161 1.00 82.44 172 VAL A CA 1
ATOM 1327 C C . VAL A 1 172 ? 6.590 -6.366 -3.526 1.00 82.44 172 VAL A C 1
ATOM 1329 O O . VAL A 1 172 ? 5.769 -6.975 -2.839 1.00 82.44 172 VAL A O 1
ATOM 1332 N N . TYR A 1 173 ? 7.144 -6.896 -4.609 1.00 80.31 173 TYR A N 1
ATOM 1333 C CA . TYR A 1 173 ? 7.097 -8.326 -4.885 1.00 80.31 173 TYR A CA 1
ATOM 1334 C C . TYR A 1 173 ? 8.497 -8.852 -5.186 1.00 80.31 173 TYR A C 1
ATOM 1336 O O . TYR A 1 173 ? 9.395 -8.097 -5.567 1.00 80.31 173 TYR A O 1
ATOM 1344 N N . GLU A 1 174 ? 8.670 -10.151 -4.984 1.00 79.19 174 GLU A N 1
ATOM 1345 C CA . GLU A 1 174 ? 9.936 -10.850 -5.160 1.00 79.19 174 GLU A CA 1
ATOM 1346 C C . GLU A 1 174 ? 9.911 -11.757 -6.393 1.00 79.19 174 GLU A C 1
ATOM 1348 O O . GLU A 1 174 ? 8.881 -12.340 -6.739 1.00 79.19 174 GLU A O 1
ATOM 1353 N N . GLU A 1 175 ? 11.062 -11.890 -7.045 1.00 80.06 175 GLU A N 1
ATOM 1354 C CA . GLU A 1 175 ? 11.290 -12.857 -8.112 1.00 80.06 175 GLU A CA 1
ATOM 1355 C C . GLU A 1 175 ? 12.599 -13.611 -7.854 1.00 80.06 175 GLU A C 1
ATOM 1357 O O . GLU A 1 175 ? 13.639 -13.019 -7.552 1.00 80.06 175 GLU A O 1
ATOM 1362 N N . TRP A 1 176 ? 12.532 -14.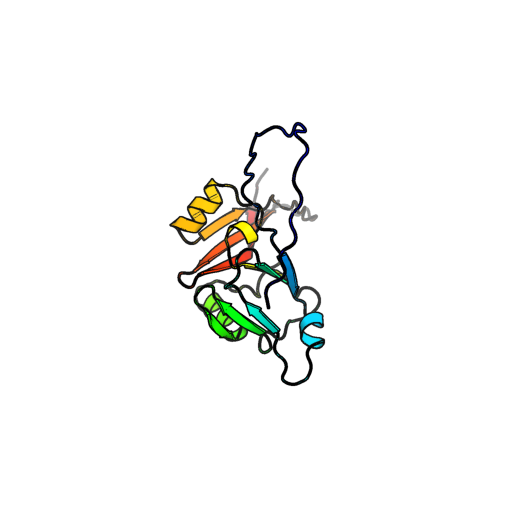937 -7.982 1.00 77.12 176 TRP A N 1
ATOM 1363 C CA . TRP A 1 176 ? 13.687 -15.826 -7.912 1.00 77.12 176 TRP A CA 1
ATOM 1364 C C . TRP A 1 176 ? 14.067 -16.267 -9.318 1.00 77.12 176 TRP A C 1
ATOM 1366 O O . TRP A 1 176 ? 13.266 -16.890 -10.017 1.00 77.12 176 TRP A O 1
ATOM 1376 N N . TYR A 1 177 ? 15.307 -15.995 -9.707 1.00 75.50 177 TYR A N 1
ATOM 1377 C CA . TYR A 1 177 ? 15.884 -16.488 -10.947 1.00 75.50 177 TYR A CA 1
ATOM 1378 C C . TYR A 1 177 ? 17.046 -17.418 -10.614 1.00 75.50 177 TYR A C 1
ATOM 1380 O O . TYR A 1 177 ? 18.049 -16.965 -10.082 1.00 75.50 177 TYR A O 1
ATOM 1388 N N . CYS A 1 178 ? 16.930 -18.709 -10.917 1.00 79.75 178 CYS A N 1
ATOM 1389 C CA . CYS A 1 178 ? 18.032 -19.657 -10.761 1.00 79.75 178 CYS A CA 1
ATOM 1390 C C . CYS A 1 178 ? 18.387 -20.256 -12.122 1.00 79.75 178 CYS A C 1
ATOM 1392 O O . CYS A 1 178 ? 17.535 -20.864 -12.771 1.00 79.75 178 CYS A O 1
ATOM 1394 N N . GLU A 1 179 ? 19.642 -20.111 -12.539 1.00 79.62 179 GLU A N 1
ATOM 1395 C CA . GLU A 1 179 ? 20.184 -20.736 -13.746 1.00 79.62 179 GLU A CA 1
ATOM 1396 C C . GLU A 1 179 ? 21.359 -21.658 -13.413 1.00 79.62 179 GLU A C 1
ATOM 1398 O O . GLU A 1 179 ? 22.142 -21.404 -12.499 1.00 79.62 179 GLU A O 1
ATOM 1403 N N . GLU A 1 180 ? 21.483 -22.746 -14.165 1.00 77.44 180 GLU A N 1
ATOM 1404 C CA . GLU A 1 180 ? 22.642 -23.633 -14.104 1.00 77.44 180 GLU A CA 1
ATOM 1405 C C . GLU A 1 180 ? 23.757 -23.028 -14.972 1.00 77.44 180 GLU A C 1
ATOM 1407 O O . GLU A 1 180 ? 23.540 -22.783 -16.162 1.00 77.44 180 GLU A O 1
ATOM 1412 N N . ARG A 1 181 ? 24.939 -22.761 -14.396 1.00 67.56 181 ARG A N 1
ATOM 1413 C CA . ARG A 1 181 ? 26.116 -22.314 -15.158 1.00 67.56 181 ARG A CA 1
ATOM 1414 C C . ARG A 1 181 ? 27.185 -23.399 -15.196 1.00 67.56 181 ARG A C 1
ATOM 1416 O O . ARG A 1 181 ? 27.598 -23.917 -14.162 1.00 67.56 181 ARG A O 1
ATOM 1423 N N . GLU A 1 182 ? 27.669 -23.688 -16.399 1.00 58.06 182 GLU A N 1
ATOM 1424 C CA . GLU A 1 182 ? 28.934 -24.392 -16.609 1.00 58.06 182 GLU A CA 1
ATOM 1425 C C . GLU A 1 182 ? 30.039 -23.332 -16.745 1.00 58.06 182 GLU A C 1
ATOM 1427 O O . GLU A 1 182 ? 29.928 -22.435 -17.586 1.00 58.06 182 GLU A O 1
ATOM 1432 N N . TRP A 1 183 ? 31.062 -23.393 -15.887 1.00 60.72 183 TRP A N 1
ATOM 1433 C CA . TRP A 1 183 ? 32.260 -22.546 -15.973 1.00 60.72 183 TRP A CA 1
ATOM 1434 C C . TRP A 1 183 ? 33.351 -23.206 -16.816 1.00 60.72 183 TRP A C 1
ATOM 1436 O O . TRP A 1 183 ? 33.558 -24.433 -16.659 1.00 60.72 183 TRP A O 1
#

Sequence (183 aa):
MLVLLPVAGVPGCANDASDESPAVEEVREQRITAETIASLKPGEQLVLDQRAPGKTYTFDFSQAPIDFSRITVINANGNAQPMDKWLSAAKQTGHDLLASPDHTFRLSSSPQGLGNLSETELARLHSTGKVMREAAPGTFSSGDTSAKDWYCEYRYYYLFFCDANGWCYEYVYEEWYCEEREW

pLDDT: mean 77.26, std 19.36, range [29.84, 97.12]

Radius of gyration: 23.62 Å; chains: 1; bounding box: 49×84×40 Å

Foldseek 3Di:
DDDDDDDDDDPDDDDPDPPPPPPPQQQDEDEDEQVNLVPADVPAAAEAELLDARYKYKYAQPPHDHPQQRYWYQAVVRDIDRRVVVCVVCVVVVHNQCPFPRNMKMKHLAPPSQDPDDPVQNVCCVVPQKDKDKDDWDDDDDPDDDPWDKDKTKIKIWMWGADPRSITMIGIDIDIDIDTDDD

Secondary structure (DSSP, 8-state):
---------------------------EEEEE-HHHHHTSPTT--EEEETTSTTEEEEEE-SSS---GGGEEEE-TT--EEEHHHHHHHHHHTT--GGG-TTSEEEEESSGGGGS---HHHHHHHHHHSEEEEEPPP---------SSEEEEEEEEEEEEEE-TTS-EEEEEEEEEEEEEE--

Organism: NCBI:txid2316731